Protein AF-A0A847VGZ6-F1 (afdb_monomer)

Radius of gyration: 11.45 Å; Cα contacts (8 Å, |Δi|>4): 81; chains: 1; bounding box: 32×20×23 Å

Foldseek 3Di:
DWDKDFDDLVPVVVLVLQQVVQVPDPPHDPCSHSVVCCCCCPVVVDDDGNMFIDDPNHTDGD

Secondary structure (DSSP, 8-state):
-PEEEEPPTT-HHHHHHHHHHHHT-TT--GGGSTHHHHHHHHTS------EEEEETTEEEE-

pLDDT: mean 96.42, std 2.23, range [83.56, 98.38]

Structure (mmCIF, N/CA/C/O backbone):
data_AF-A0A847VGZ6-F1
#
_entry.id   AF-A0A847VGZ6-F1
#
loop_
_atom_site.group_PDB
_atom_site.id
_atom_site.type_symbol
_atom_site.label_atom_id
_atom_site.label_alt_id
_atom_site.label_comp_id
_atom_site.label_asym_id
_atom_site.label_entity_id
_atom_site.label_seq_id
_atom_site.pdbx_PDB_ins_code
_atom_site.Cartn_x
_atom_site.Cartn_y
_atom_site.Cartn_z
_atom_site.occupancy
_atom_site.B_iso_or_equiv
_atom_site.auth_seq_id
_atom_site.auth_comp_id
_atom_site.auth_asym_id
_atom_site.auth_atom_id
_atom_site.pdbx_PDB_model_num
ATOM 1 N N . MET A 1 1 ? -17.096 -10.438 11.147 1.00 83.56 1 MET A N 1
ATOM 2 C CA . MET A 1 1 ? -15.682 -10.830 11.340 1.00 83.56 1 MET A CA 1
ATOM 3 C C . MET A 1 1 ? -14.862 -10.254 10.201 1.00 83.56 1 MET A C 1
ATOM 5 O O . MET A 1 1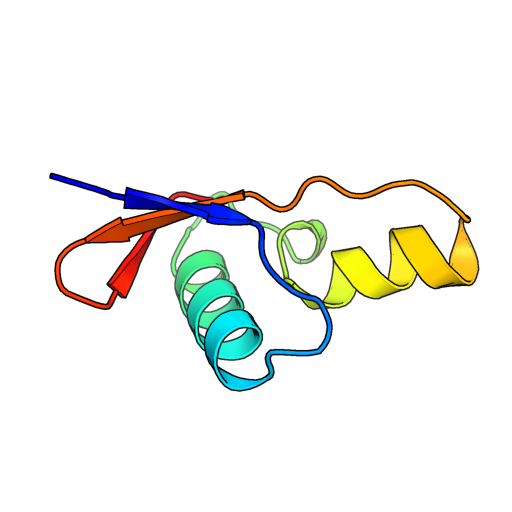 ? -15.429 -10.147 9.119 1.00 83.56 1 MET A O 1
ATOM 9 N N . PRO A 1 2 ? -13.602 -9.845 10.421 1.00 92.00 2 PRO A N 1
ATOM 10 C CA . PRO A 1 2 ? -12.759 -9.380 9.328 1.00 92.00 2 PRO A CA 1
ATOM 11 C C . PRO A 1 2 ? -12.408 -10.535 8.379 1.00 92.00 2 PRO A C 1
ATOM 13 O O . PRO A 1 2 ? -12.130 -11.644 8.834 1.00 92.00 2 PRO A O 1
ATOM 16 N N . THR A 1 3 ? -12.412 -10.281 7.073 1.00 97.25 3 THR A N 1
ATOM 17 C CA . THR A 1 3 ? -11.934 -11.228 6.053 1.00 97.25 3 THR A CA 1
ATOM 18 C C . THR A 1 3 ? -10.511 -10.879 5.643 1.00 97.25 3 THR A C 1
ATOM 20 O O . THR A 1 3 ? -10.243 -9.718 5.339 1.00 97.25 3 THR A O 1
ATOM 23 N N . LEU A 1 4 ? -9.616 -11.867 5.601 1.00 97.62 4 LEU A N 1
ATOM 24 C CA . LEU A 1 4 ? -8.252 -11.696 5.098 1.00 97.62 4 LEU A CA 1
ATOM 25 C C . LEU A 1 4 ? -8.238 -11.778 3.567 1.00 97.62 4 LEU A C 1
ATOM 27 O O . LEU A 1 4 ? -8.802 -12.705 2.985 1.00 97.62 4 LEU A O 1
ATOM 31 N N . ARG A 1 5 ? -7.570 -10.826 2.917 1.00 97.25 5 ARG A N 1
ATOM 32 C CA . ARG A 1 5 ? -7.415 -10.755 1.462 1.00 97.25 5 ARG A CA 1
ATOM 33 C C . ARG A 1 5 ? -5.968 -10.447 1.093 1.00 97.25 5 ARG A C 1
ATOM 35 O O . ARG A 1 5 ? -5.240 -9.832 1.867 1.00 97.25 5 ARG A O 1
ATOM 42 N N . ARG A 1 6 ? -5.563 -10.854 -0.111 1.00 97.31 6 ARG A N 1
ATOM 43 C CA . ARG A 1 6 ? -4.301 -10.437 -0.737 1.00 97.31 6 ARG A CA 1
ATOM 44 C C . ARG A 1 6 ? -4.598 -9.345 -1.756 1.00 97.31 6 ARG A C 1
ATOM 46 O O . ARG A 1 6 ? -5.527 -9.494 -2.544 1.00 97.31 6 ARG A O 1
ATOM 53 N N . LEU A 1 7 ? -3.813 -8.274 -1.738 1.00 97.56 7 LEU A N 1
ATOM 54 C CA . LEU A 1 7 ? -3.959 -7.164 -2.666 1.00 97.56 7 LEU A CA 1
ATOM 55 C C . LEU A 1 7 ? -3.437 -7.552 -4.057 1.00 97.56 7 LEU A C 1
ATOM 57 O O . LEU A 1 7 ? -2.270 -7.928 -4.216 1.00 97.56 7 LEU A O 1
ATOM 61 N N . ASP A 1 8 ? -4.308 -7.439 -5.059 1.00 95.81 8 ASP A N 1
ATOM 62 C CA . ASP A 1 8 ? -3.931 -7.524 -6.468 1.00 95.81 8 ASP A CA 1
ATOM 63 C C . ASP A 1 8 ? -3.357 -6.166 -6.932 1.00 95.81 8 ASP A C 1
ATOM 65 O O . ASP A 1 8 ? -4.057 -5.147 -6.872 1.00 95.81 8 ASP A O 1
ATOM 69 N N . PRO A 1 9 ? -2.110 -6.114 -7.440 1.00 93.25 9 PRO A N 1
ATOM 70 C CA . PRO A 1 9 ? -1.518 -4.901 -8.004 1.00 93.25 9 PRO A CA 1
ATOM 71 C C . PRO A 1 9 ? -2.319 -4.247 -9.137 1.00 93.25 9 PRO A C 1
ATOM 73 O O . PRO A 1 9 ? -2.076 -3.075 -9.433 1.00 93.25 9 PRO A O 1
ATOM 76 N N . ALA A 1 10 ? -3.209 -4.976 -9.814 1.00 94.12 10 ALA A N 1
ATOM 77 C CA . ALA A 1 10 ? -4.054 -4.458 -10.890 1.00 94.12 10 ALA A CA 1
ATOM 78 C C . ALA A 1 10 ? -5.408 -3.907 -10.397 1.00 94.12 10 ALA A C 1
ATOM 80 O O . ALA A 1 10 ? -6.058 -3.142 -11.113 1.00 94.12 10 ALA A O 1
ATOM 81 N N . ALA A 1 11 ? -5.831 -4.228 -9.170 1.00 96.00 11 ALA A N 1
ATOM 82 C CA . ALA A 1 11 ? -7.135 -3.841 -8.633 1.00 96.00 11 ALA A CA 1
ATOM 83 C C . ALA A 1 11 ? -7.149 -2.384 -8.134 1.00 96.00 11 ALA A C 1
ATOM 85 O O . ALA A 1 11 ? -7.050 -2.114 -6.936 1.00 96.00 11 ALA A O 1
ATOM 86 N N . ALA A 1 12 ? -7.272 -1.417 -9.049 1.00 96.38 12 ALA A N 1
ATOM 87 C CA . ALA A 1 12 ? -7.144 0.016 -8.746 1.00 96.38 12 ALA A CA 1
ATOM 88 C C . ALA A 1 12 ? -8.004 0.495 -7.557 1.00 96.38 12 ALA A C 1
ATOM 90 O O . ALA A 1 12 ? -7.529 1.275 -6.732 1.00 96.38 12 ALA A O 1
ATOM 91 N N . ARG A 1 13 ? -9.242 -0.004 -7.436 1.00 96.69 13 ARG A N 1
ATOM 92 C CA . ARG A 1 13 ? -10.147 0.338 -6.327 1.00 96.69 13 ARG A CA 1
ATOM 93 C C . ARG A 1 13 ? -9.598 -0.111 -4.970 1.00 96.69 13 ARG A C 1
ATOM 95 O O . ARG A 1 13 ? -9.601 0.676 -4.028 1.00 96.69 13 ARG A O 1
ATOM 102 N N . ASP A 1 14 ? -9.104 -1.340 -4.883 1.00 97.19 14 ASP A N 1
ATOM 103 C CA . ASP A 1 14 ? -8.601 -1.909 -3.629 1.00 97.19 14 ASP A CA 1
ATOM 104 C C . ASP A 1 14 ? -7.266 -1.273 -3.240 1.00 97.19 14 ASP A C 1
ATOM 106 O O . ASP A 1 14 ? -7.036 -0.977 -2.071 1.00 97.19 14 ASP A O 1
ATOM 110 N N . ASN A 1 15 ? -6.427 -0.954 -4.232 1.00 97.94 15 ASN A N 1
ATOM 111 C CA . ASN A 1 15 ? -5.189 -0.200 -4.028 1.00 97.94 15 ASN A CA 1
ATOM 112 C C . ASN A 1 15 ? -5.481 1.196 -3.443 1.00 97.94 15 ASN A C 1
ATOM 114 O O . ASN A 1 15 ? -4.781 1.644 -2.540 1.00 97.94 15 ASN A O 1
ATOM 118 N N . ALA A 1 16 ? -6.531 1.875 -3.919 1.00 98.06 16 ALA A N 1
ATOM 119 C CA . ALA A 1 16 ? -6.942 3.169 -3.377 1.00 98.06 16 ALA A CA 1
ATOM 120 C C . ALA A 1 16 ? -7.512 3.053 -1.951 1.00 98.06 16 ALA A C 1
ATOM 122 O O . ALA A 1 16 ? -7.209 3.890 -1.102 1.00 98.06 16 ALA A O 1
ATOM 123 N N . ALA A 1 17 ? -8.305 2.013 -1.667 1.00 97.94 17 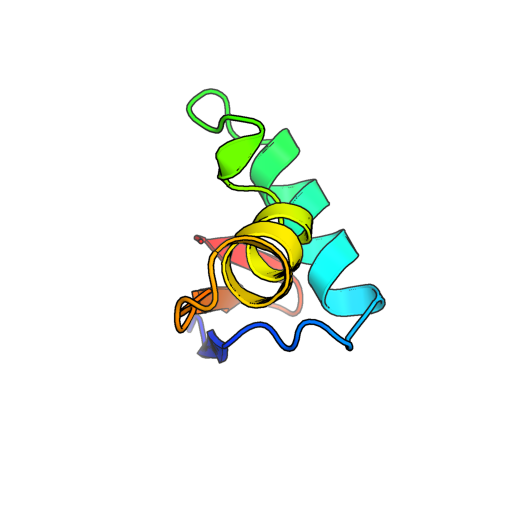ALA A N 1
ATOM 124 C CA . ALA A 1 17 ? -8.834 1.759 -0.326 1.00 97.94 17 ALA A CA 1
ATOM 125 C C . ALA A 1 17 ? -7.721 1.428 0.685 1.00 97.94 17 ALA A C 1
ATOM 127 O O . ALA A 1 17 ? -7.744 1.918 1.814 1.00 97.94 17 ALA A O 1
ATOM 128 N N . TRP A 1 18 ? -6.725 0.648 0.259 1.00 98.31 18 TRP A N 1
ATOM 129 C CA . TRP A 1 18 ? -5.506 0.376 1.015 1.00 98.31 18 TRP A CA 1
ATOM 130 C C . TRP A 1 18 ? -4.737 1.665 1.316 1.00 98.31 18 TRP A C 1
ATOM 132 O O . TRP A 1 18 ? -4.444 1.949 2.475 1.00 98.31 18 TRP A O 1
ATOM 142 N N . ASP A 1 19 ? -4.439 2.472 0.291 1.00 98.38 19 ASP A N 1
ATOM 143 C CA . ASP A 1 19 ? -3.690 3.722 0.458 1.00 98.38 19 ASP A CA 1
ATOM 144 C C . ASP A 1 19 ? -4.422 4.695 1.393 1.00 98.38 19 ASP A C 1
ATOM 146 O O . ASP A 1 19 ? -3.786 5.317 2.241 1.00 98.38 19 ASP A O 1
ATOM 150 N N . ALA A 1 20 ? -5.752 4.788 1.299 1.00 98.25 20 ALA A N 1
ATOM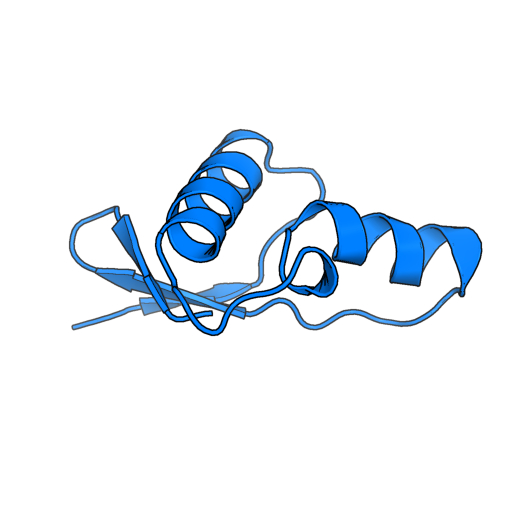 151 C CA . ALA A 1 20 ? -6.554 5.603 2.209 1.00 98.25 20 ALA A CA 1
ATOM 152 C C . ALA A 1 20 ? -6.443 5.131 3.669 1.00 98.25 20 ALA A C 1
ATOM 154 O O . ALA A 1 20 ? -6.310 5.961 4.568 1.00 98.25 20 ALA A O 1
ATOM 155 N N . TYR A 1 21 ? -6.454 3.814 3.912 1.00 98.31 21 TYR A N 1
ATOM 156 C CA . TYR A 1 21 ? -6.240 3.261 5.250 1.00 98.31 21 TYR A CA 1
ATOM 157 C C . TYR A 1 21 ? -4.836 3.583 5.774 1.00 98.31 21 TYR A C 1
ATOM 159 O O . TYR A 1 21 ? -4.707 4.092 6.887 1.00 98.31 21 TYR A O 1
ATOM 167 N N . VAL A 1 22 ? -3.803 3.334 4.961 1.00 98.38 22 VAL A N 1
ATOM 168 C CA . VAL A 1 22 ? -2.392 3.598 5.287 1.00 98.38 22 VAL A CA 1
ATOM 169 C C . VAL A 1 22 ? -2.171 5.067 5.638 1.00 98.38 22 VAL A C 1
ATOM 171 O O . VAL A 1 22 ? -1.564 5.359 6.662 1.00 98.38 22 VAL A O 1
ATOM 174 N N . LEU A 1 23 ? -2.700 5.997 4.839 1.00 98.00 23 LEU A N 1
ATOM 175 C CA . LEU A 1 23 ? -2.555 7.440 5.071 1.00 98.00 23 LEU A CA 1
ATOM 176 C C . LEU A 1 23 ? -3.239 7.925 6.356 1.00 98.00 23 LEU A C 1
ATOM 178 O O . LEU A 1 23 ? -2.867 8.972 6.879 1.00 98.00 23 LEU A O 1
ATOM 182 N N . ALA A 1 24 ? -4.219 7.182 6.870 1.00 98.06 24 ALA A N 1
ATOM 183 C CA . ALA A 1 24 ? -4.877 7.494 8.133 1.00 98.06 24 ALA A CA 1
ATOM 184 C C . ALA A 1 24 ? -4.103 6.991 9.369 1.00 98.06 24 ALA A C 1
ATOM 186 O O . ALA A 1 24 ? -4.480 7.337 10.488 1.00 98.06 24 ALA A O 1
ATOM 187 N N . GLN A 1 25 ? -3.048 6.180 9.201 1.00 98.12 25 GLN A N 1
ATOM 188 C CA . GLN A 1 25 ? -2.295 5.600 10.316 1.00 98.12 25 GLN A CA 1
ATOM 189 C C . GLN A 1 25 ? -1.054 6.441 10.671 1.00 98.12 25 GLN A C 1
ATOM 191 O O . GLN A 1 25 ? -0.150 6.551 9.843 1.00 98.12 25 GLN A O 1
ATOM 196 N N . PRO A 1 26 ? -0.929 6.964 11.908 1.00 97.25 26 PRO A N 1
ATOM 197 C CA . PRO A 1 26 ? 0.218 7.787 12.315 1.00 97.25 26 PRO A CA 1
ATOM 198 C C . PRO A 1 26 ? 1.581 7.085 12.215 1.00 97.25 26 PRO A C 1
ATOM 200 O O . PRO A 1 26 ? 2.599 7.729 11.985 1.00 97.25 26 PRO A O 1
ATOM 203 N N . GLN A 1 27 ? 1.603 5.765 12.403 1.00 96.25 27 GLN A N 1
ATOM 204 C CA . GLN A 1 27 ? 2.802 4.928 12.331 1.00 96.25 27 GLN A CA 1
ATOM 205 C C . GLN A 1 27 ? 3.161 4.494 10.905 1.00 96.25 27 GLN A C 1
ATOM 207 O O . GLN A 1 27 ? 4.233 3.926 10.687 1.00 96.25 27 GLN A O 1
ATOM 212 N N . ALA A 1 28 ? 2.264 4.700 9.937 1.00 97.56 28 ALA A N 1
ATOM 213 C CA . ALA A 1 28 ? 2.518 4.278 8.576 1.00 97.56 28 ALA A CA 1
ATOM 214 C C . ALA A 1 28 ? 3.487 5.225 7.872 1.00 97.56 28 ALA A C 1
ATOM 216 O O . ALA A 1 28 ? 3.498 6.441 8.050 1.00 97.56 28 ALA A O 1
ATOM 217 N N . THR A 1 29 ? 4.285 4.631 6.999 1.00 97.06 29 THR A N 1
ATOM 218 C CA . THR A 1 29 ? 5.201 5.346 6.114 1.00 97.06 29 THR A CA 1
ATOM 219 C C . THR A 1 29 ? 4.792 5.133 4.666 1.00 97.06 29 THR A C 1
ATOM 221 O O . THR A 1 29 ? 4.039 4.215 4.340 1.00 97.06 29 THR A O 1
ATOM 224 N N . PHE A 1 30 ? 5.361 5.935 3.769 1.00 94.56 30 PHE A N 1
ATOM 225 C CA . PHE A 1 30 ? 5.186 5.784 2.327 1.00 94.56 30 PHE A CA 1
ATOM 226 C C . PHE A 1 30 ? 5.447 4.350 1.818 1.00 94.56 30 PHE A C 1
ATOM 228 O O . PHE A 1 30 ? 4.778 3.906 0.888 1.00 94.56 30 PHE A O 1
ATOM 235 N N . PHE A 1 31 ? 6.343 3.597 2.466 1.00 96.00 31 PHE A N 1
ATOM 236 C CA . PHE A 1 31 ? 6.668 2.213 2.106 1.00 96.00 31 PHE A CA 1
ATOM 237 C C . PHE A 1 31 ? 5.534 1.205 2.340 1.00 96.00 31 PHE A C 1
ATOM 239 O O . PHE A 1 31 ? 5.582 0.106 1.795 1.00 96.00 31 PHE A O 1
ATOM 246 N N . HIS A 1 32 ? 4.505 1.575 3.105 1.00 97.25 32 HIS A N 1
ATOM 247 C CA . HIS A 1 32 ? 3.324 0.740 3.332 1.00 97.25 32 HIS A CA 1
ATOM 248 C C . HIS A 1 32 ? 2.267 0.902 2.234 1.00 97.25 32 HIS A C 1
ATOM 250 O O . HIS A 1 32 ? 1.288 0.162 2.212 1.00 97.25 32 HIS A O 1
ATOM 256 N N . ARG A 1 33 ? 2.418 1.877 1.332 1.00 97.75 33 ARG A N 1
ATOM 257 C CA . ARG A 1 33 ? 1.442 2.143 0.270 1.00 97.75 33 ARG A CA 1
ATOM 258 C C . ARG A 1 33 ? 1.451 1.045 -0.786 1.00 97.75 33 ARG A C 1
ATOM 260 O O . ARG A 1 33 ? 2.493 0.471 -1.099 1.00 97.75 33 ARG A O 1
ATOM 267 N N . ALA A 1 34 ? 0.306 0.823 -1.418 1.00 97.81 34 ALA A N 1
ATOM 268 C CA . ALA A 1 34 ? 0.110 -0.218 -2.420 1.00 97.81 34 ALA A CA 1
ATOM 269 C C . ALA A 1 34 ? 1.060 -0.081 -3.626 1.00 97.81 34 ALA A C 1
ATOM 271 O O . ALA A 1 34 ? 1.514 -1.071 -4.199 1.00 97.81 34 ALA A O 1
ATOM 272 N N . GLY A 1 35 ? 1.447 1.151 -3.980 1.00 96.44 35 GLY A N 1
ATOM 273 C CA . GLY A 1 35 ? 2.433 1.404 -5.036 1.00 96.44 35 GLY A CA 1
ATOM 274 C C . GLY A 1 35 ? 3.791 0.733 -4.789 1.00 96.44 35 GLY A C 1
ATOM 275 O O . GLY A 1 35 ? 4.471 0.360 -5.747 1.00 96.44 35 GLY A O 1
ATOM 276 N N . TRP A 1 36 ? 4.163 0.511 -3.525 1.00 97.38 36 TRP A N 1
ATOM 277 C CA . TRP A 1 36 ? 5.425 -0.132 -3.165 1.00 97.38 36 TRP A CA 1
ATOM 278 C C . TRP A 1 36 ? 5.479 -1.607 -3.556 1.00 97.38 36 TRP A C 1
ATOM 280 O O . TRP A 1 36 ? 6.541 -2.110 -3.920 1.00 97.38 36 TRP A O 1
ATOM 290 N N . GLN A 1 37 ? 4.321 -2.267 -3.624 1.00 96.81 37 GLN A N 1
ATOM 291 C CA . GLN A 1 37 ? 4.198 -3.618 -4.163 1.00 96.81 37 GLN A CA 1
ATOM 292 C C . GLN A 1 37 ? 4.719 -3.705 -5.608 1.00 96.81 37 GLN A C 1
ATOM 294 O O . GLN A 1 37 ? 5.437 -4.640 -5.958 1.00 96.81 37 GLN A O 1
ATOM 299 N N . ARG A 1 38 ? 4.406 -2.709 -6.451 1.00 94.44 38 ARG A N 1
ATOM 300 C CA . ARG A 1 38 ? 4.877 -2.674 -7.847 1.00 94.44 38 ARG A CA 1
ATOM 301 C C . ARG A 1 38 ? 6.374 -2.422 -7.927 1.00 94.44 38 ARG A C 1
ATOM 303 O O . ARG A 1 38 ? 7.049 -3.090 -8.693 1.00 94.44 38 ARG A O 1
ATOM 310 N N . VAL A 1 39 ? 6.908 -1.520 -7.106 1.00 95.94 39 VAL A N 1
ATOM 311 C CA . VAL A 1 39 ? 8.354 -1.247 -7.063 1.00 95.94 39 VAL A CA 1
ATOM 312 C C . VAL A 1 39 ? 9.137 -2.508 -6.688 1.00 95.94 39 VAL A C 1
ATOM 314 O O . VAL A 1 39 ? 10.072 -2.881 -7.395 1.00 95.94 39 VAL A O 1
ATOM 317 N N . LEU A 1 40 ? 8.724 -3.203 -5.624 1.00 96.88 40 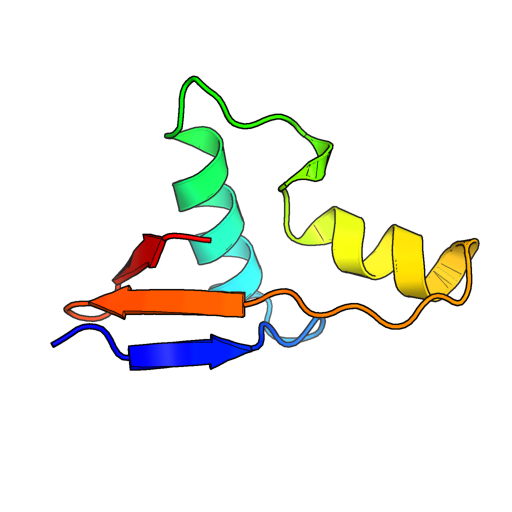LEU A N 1
ATOM 318 C CA . LEU A 1 40 ? 9.364 -4.444 -5.173 1.00 96.88 40 LEU A CA 1
ATOM 319 C C . LEU A 1 40 ? 9.332 -5.537 -6.249 1.00 96.88 40 LEU A C 1
ATOM 321 O O . LEU A 1 40 ? 10.346 -6.187 -6.499 1.00 96.88 40 LEU A O 1
ATOM 325 N N . ARG A 1 41 ? 8.202 -5.700 -6.938 1.00 95.31 41 ARG A N 1
ATOM 326 C CA . ARG A 1 41 ? 8.061 -6.697 -8.003 1.00 95.31 41 ARG A CA 1
ATOM 327 C C . ARG A 1 41 ? 8.812 -6.318 -9.282 1.00 95.31 41 ARG A C 1
ATOM 329 O O . ARG A 1 41 ? 9.479 -7.155 -9.884 1.00 95.31 41 ARG A O 1
ATOM 336 N N . ASP A 1 42 ? 8.694 -5.073 -9.729 1.00 95.38 42 ASP A N 1
ATOM 337 C CA . ASP A 1 42 ? 9.104 -4.675 -11.079 1.00 95.38 42 ASP A CA 1
ATOM 338 C C . ASP A 1 42 ? 10.570 -4.237 -11.127 1.00 95.38 42 ASP A C 1
ATOM 340 O O . ASP A 1 42 ? 11.278 -4.596 -12.068 1.00 95.38 42 ASP A O 1
ATOM 344 N N . ALA A 1 43 ? 11.043 -3.518 -10.105 1.00 97.44 43 ALA A N 1
ATOM 345 C CA . ALA A 1 43 ? 12.433 -3.076 -10.021 1.00 97.44 43 ALA A CA 1
ATOM 346 C C . ALA A 1 43 ? 13.322 -4.116 -9.329 1.00 97.44 43 ALA A C 1
ATOM 348 O O . ALA A 1 43 ? 14.396 -4.438 -9.831 1.00 97.44 43 ALA A O 1
ATOM 349 N N . PHE A 1 44 ? 12.864 -4.662 -8.200 1.00 96.56 44 PHE A N 1
ATOM 350 C CA . PHE A 1 44 ? 13.672 -5.564 -7.371 1.00 96.56 44 PHE A CA 1
ATOM 351 C C . PHE A 1 44 ? 13.415 -7.050 -7.634 1.00 96.56 44 PHE A C 1
ATOM 353 O O . PHE A 1 44 ? 14.158 -7.885 -7.132 1.00 96.56 44 PHE A O 1
ATOM 360 N N . ARG A 1 45 ? 12.407 -7.393 -8.450 1.00 96.44 45 ARG A N 1
ATOM 361 C CA . ARG A 1 45 ? 12.056 -8.784 -8.795 1.00 96.44 45 ARG A CA 1
ATOM 362 C C . ARG A 1 45 ? 11.762 -9.656 -7.573 1.00 96.44 45 ARG A C 1
ATOM 364 O O . ARG A 1 45 ? 12.007 -10.857 -7.593 1.00 96.44 45 ARG A O 1
ATOM 371 N N . HIS A 1 46 ? 11.219 -9.050 -6.519 1.00 95.75 46 HIS A N 1
ATOM 372 C CA . HIS A 1 46 ? 10.806 -9.761 -5.318 1.00 95.75 46 HIS A CA 1
ATOM 373 C C . HIS A 1 46 ? 9.328 -10.130 -5.369 1.00 95.75 46 HIS A C 1
ATOM 375 O O . HIS A 1 46 ? 8.481 -9.333 -5.783 1.00 95.75 46 HIS A O 1
ATOM 381 N N . ASP A 1 47 ? 9.020 -11.318 -4.857 1.00 93.69 47 ASP A N 1
ATOM 382 C CA . ASP A 1 47 ? 7.650 -11.681 -4.536 1.00 93.69 47 ASP A CA 1
ATOM 383 C C . ASP A 1 47 ? 7.120 -10.807 -3.398 1.00 93.69 47 ASP A C 1
ATOM 385 O O . ASP A 1 47 ? 7.818 -10.469 -2.441 1.00 93.69 47 ASP A O 1
ATOM 389 N N . THR A 1 48 ? 5.848 -10.430 -3.508 1.00 94.75 48 THR A N 1
ATOM 390 C CA . THR A 1 48 ? 5.202 -9.521 -2.558 1.00 94.75 48 THR A CA 1
ATOM 391 C C . THR A 1 48 ? 3.945 -10.139 -1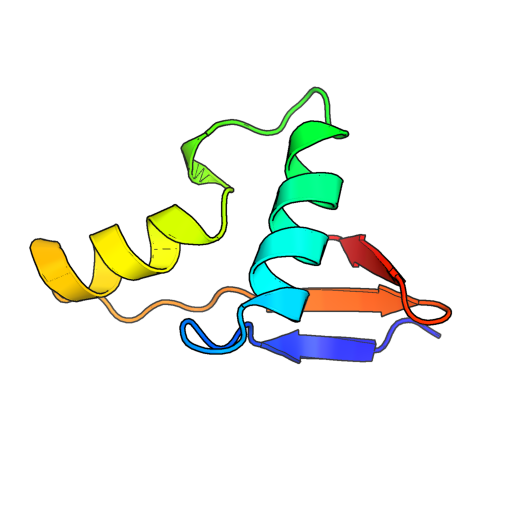.971 1.00 94.75 48 THR A C 1
ATOM 393 O O . THR A 1 48 ? 3.074 -10.609 -2.714 1.00 94.75 48 THR A O 1
ATOM 396 N N . HIS A 1 49 ? 3.801 -10.064 -0.652 1.00 95.44 49 HIS A N 1
ATOM 397 C CA . HIS A 1 49 ? 2.642 -10.564 0.088 1.00 95.44 49 HIS A CA 1
ATOM 398 C C . HIS A 1 49 ? 1.937 -9.411 0.804 1.00 95.44 49 HIS A C 1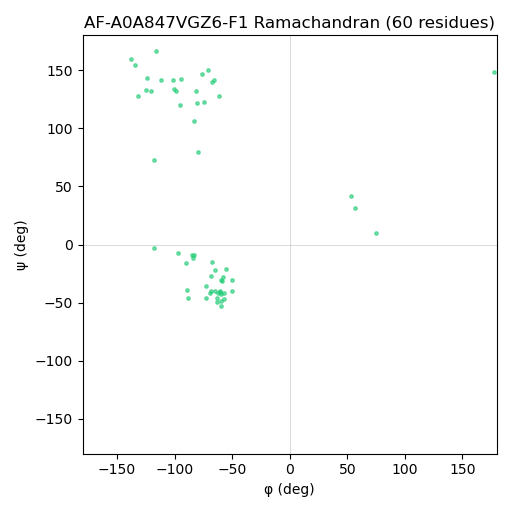
ATOM 400 O O . HIS A 1 49 ? 2.028 -9.269 2.016 1.00 95.44 49 HIS A O 1
ATOM 406 N N . PHE A 1 50 ? 1.252 -8.565 0.036 1.00 97.50 50 PHE A N 1
ATOM 407 C CA . PHE A 1 50 ? 0.465 -7.460 0.583 1.00 97.50 50 PHE A CA 1
ATOM 408 C C . PHE A 1 50 ? -0.895 -8.016 0.995 1.00 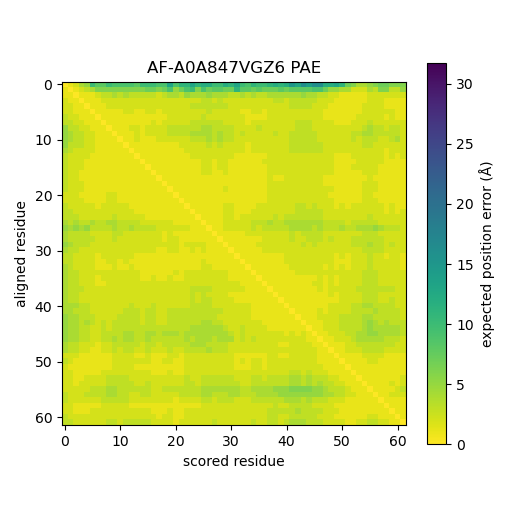97.50 50 PHE A C 1
ATOM 410 O O . PHE A 1 50 ? -1.703 -8.390 0.142 1.00 97.50 50 PHE A O 1
ATOM 417 N N . LEU A 1 51 ? -1.105 -8.157 2.302 1.00 98.06 51 LEU A N 1
ATOM 418 C CA . LEU A 1 51 ? -2.313 -8.721 2.893 1.00 98.06 51 LEU A CA 1
ATOM 419 C C . LEU A 1 51 ? -3.072 -7.632 3.637 1.00 98.06 51 LEU A C 1
ATOM 421 O O . LEU A 1 51 ? -2.461 -6.800 4.290 1.00 98.06 51 LEU A O 1
ATOM 425 N N . TYR A 1 52 ? -4.396 -7.651 3.558 1.00 98.06 52 TYR A N 1
ATOM 426 C CA . TYR A 1 52 ? -5.235 -6.753 4.339 1.00 98.06 52 TYR A CA 1
ATOM 427 C C . TYR A 1 52 ? -6.435 -7.477 4.913 1.00 98.06 52 TYR A C 1
ATOM 429 O O . TYR A 1 52 ? -6.866 -8.524 4.425 1.00 98.06 52 TYR A O 1
ATOM 437 N N . THR A 1 53 ? -6.995 -6.878 5.954 1.00 98.31 53 THR A N 1
ATOM 438 C CA . THR A 1 53 ? -8.284 -7.278 6.500 1.00 98.31 53 THR A CA 1
ATOM 439 C C . THR A 1 53 ? -9.368 -6.324 6.033 1.00 98.31 53 THR A C 1
ATOM 441 O O . THR A 1 53 ? -9.156 -5.114 5.948 1.00 98.31 53 THR A O 1
ATOM 444 N N . GLU A 1 54 ? -10.542 -6.869 5.744 1.00 97.12 54 GLU A N 1
ATOM 445 C CA . GLU A 1 54 ? -11.730 -6.099 5.399 1.00 97.12 54 GLU A CA 1
ATOM 446 C C . GLU A 1 54 ? -12.845 -6.389 6.398 1.00 97.12 54 GLU A C 1
ATOM 448 O O . GLU A 1 54 ? -13.148 -7.547 6.691 1.00 97.12 54 GLU A O 1
ATOM 453 N N . ARG A 1 55 ? -13.476 -5.333 6.908 1.00 97.00 55 ARG A N 1
ATOM 454 C CA . ARG A 1 55 ? -14.661 -5.405 7.756 1.00 97.00 55 ARG A CA 1
ATOM 455 C C . ARG A 1 55 ? -15.700 -4.426 7.227 1.00 97.00 55 ARG A C 1
ATOM 457 O O . ARG A 1 55 ? -15.397 -3.257 7.014 1.00 97.00 55 ARG A O 1
ATOM 464 N N . ASP A 1 56 ? -16.919 -4.914 7.008 1.00 95.12 56 ASP A N 1
ATOM 465 C CA . ASP A 1 56 ? -18.051 -4.105 6.536 1.00 95.12 56 ASP A CA 1
ATOM 466 C C . ASP A 1 56 ? -17.718 -3.310 5.251 1.00 95.12 56 ASP A C 1
ATOM 468 O O . ASP A 1 56 ? -18.044 -2.129 5.113 1.00 95.12 56 ASP A O 1
ATOM 472 N N . GLY A 1 57 ? -17.008 -3.960 4.316 1.00 91.88 57 GLY A N 1
ATOM 473 C CA . GLY A 1 57 ? -16.603 -3.381 3.030 1.00 91.88 57 GLY A CA 1
ATOM 474 C C . GLY A 1 57 ? -15.457 -2.366 3.102 1.00 91.88 57 GLY A C 1
ATOM 475 O O . GLY A 1 57 ? -15.205 -1.667 2.120 1.00 91.88 57 GLY A O 1
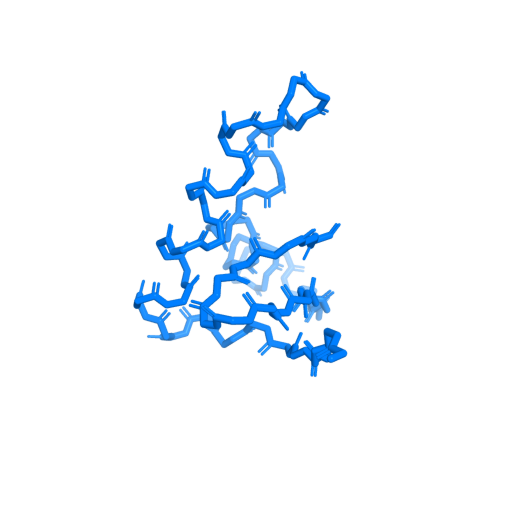ATOM 476 N N . ARG A 1 58 ? -14.784 -2.234 4.253 1.00 95.62 58 ARG A N 1
ATOM 477 C CA . ARG A 1 58 ? -13.681 -1.287 4.471 1.00 95.62 58 ARG A CA 1
ATOM 478 C C . ARG A 1 58 ? -12.421 -1.997 4.935 1.00 95.62 58 ARG A C 1
ATOM 480 O O . ARG A 1 58 ? -12.490 -2.927 5.734 1.00 95.62 58 ARG A O 1
ATOM 487 N N . VAL A 1 59 ? -11.269 -1.512 4.476 1.00 97.94 59 VAL A N 1
ATOM 488 C CA . VAL A 1 59 ? -9.967 -1.954 4.986 1.00 97.94 59 VAL A CA 1
ATOM 489 C C . VAL A 1 59 ? -9.879 -1.621 6.476 1.00 97.94 59 VAL A C 1
ATOM 491 O O . VAL A 1 59 ? -10.143 -0.489 6.879 1.00 97.94 59 VAL A O 1
ATOM 494 N N . SER A 1 60 ? -9.536 -2.620 7.285 1.00 97.19 60 SER A N 1
ATOM 495 C CA . SER A 1 60 ? -9.420 -2.514 8.745 1.00 97.19 60 SER A CA 1
ATOM 496 C C . SER A 1 60 ? -8.014 -2.796 9.275 1.00 97.19 60 SER A C 1
ATOM 498 O O . SER A 1 60 ? -7.798 -2.708 10.479 1.00 97.19 60 SER A O 1
ATOM 500 N N . GLY A 1 61 ? -7.076 -3.165 8.403 1.00 96.81 61 GLY A N 1
ATOM 501 C CA . GLY A 1 61 ? -5.703 -3.502 8.770 1.00 96.81 61 GLY A CA 1
ATOM 502 C C . GLY A 1 61 ? -4.894 -3.946 7.561 1.00 96.81 61 GLY A C 1
ATOM 503 O O . GLY A 1 61 ? -5.469 -4.543 6.647 1.00 96.81 61 GLY A O 1
ATOM 504 N N . VAL A 1 62 ? -3.593 -3.664 7.594 1.00 95.50 62 VAL A N 1
ATOM 505 C CA . VAL A 1 62 ? -2.565 -4.058 6.617 1.00 95.50 62 VAL A CA 1
ATOM 506 C C . VAL A 1 62 ? -1.307 -4.517 7.341 1.00 95.50 62 VAL A C 1
ATOM 508 O O . VAL A 1 62 ? -1.163 -4.119 8.522 1.00 95.50 62 VAL A O 1
#

Sequence (62 aa):
MPTLRRLDPAAARDNAAWDAYVLAQPQATFFHRAGWQRVLRDAFRHDTHFLYTERDGRVSGV

Mean predicted aligned error: 2.16 Å

Nearest PDB structures (foldseek):
  3t90-assembly1_A-2  TM=4.333E-01  e=1.187E+00  Arabidopsis thaliana
  3n7z-assembly1_C  TM=4.200E-01  e=1.573E+00  Bacillus anthracis str. Sterne
  7qf6-assembly1_F  TM=5.971E-01  e=6.411E+00  Aspergillus fumigatus
  8a9n-assembly1_B  TM=4.166E-01  e=4.512E+00  Acinetobacter baumannii
  1i12-assembly2_D  TM=3.471E-01  e=2.759E+00  Saccharomyces cerevisiae

Solvent-accessible surface area (backbone atoms only — not comparable to full-atom values): 3810 Å² total; per-residue (Å²): 127,71,45,82,46,71,69,55,96,80,41,63,68,58,39,50,48,48,34,56,49,42,74,70,37,92,88,56,55,80,77,72,29,55,70,42,53,52,48,40,38,73,77,68,67,40,90,75,87,54,49,34,30,33,42,97,94,34,70,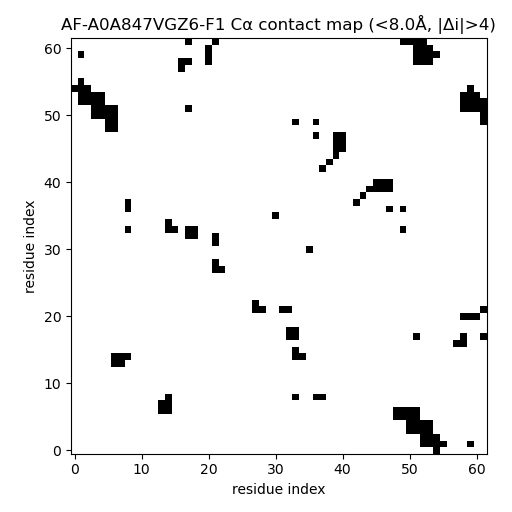74,47,110